Protein AF-A0A1S8FK43-F1 (afdb_monomer_lite)

Foldseek 3Di:
DFFKKWADDDFQQVCQCVLQVLVVVPAPDKDWDDDVWTWIWGDDDDQWIWIWIQPPHGGMTTTDTPDDDPSSVVSVVSSVVPTDMGGDPDGDDDPVRPD

Radius of gyration: 12.42 Å; chains: 1; bounding box: 35×26×30 Å

Sequence (99 aa):
MIFAQLQYKGSAVDRHDEIAGLLRDRFPTIRDGVQGESWIWVFFGGDDKVQIDNFTSITTHEVKSSRPGAHVQAVIDVLREKYRVDVREAPELEAHEDE

Structure (mmCIF, N/CA/C/O backbone):
data_AF-A0A1S8FK43-F1
#
_entry.id   AF-A0A1S8FK43-F1
#
loop_
_atom_site.group_PDB
_atom_site.id
_atom_site.type_symbol
_atom_site.label_atom_id
_atom_site.label_alt_id
_atom_site.label_comp_id
_atom_site.label_asym_id
_atom_site.label_entity_id
_atom_site.label_seq_id
_atom_site.pdbx_PDB_ins_code
_atom_site.Cartn_x
_atom_site.Cartn_y
_atom_site.Cartn_z
_atom_site.occupancy
_atom_site.B_iso_or_equiv
_atom_site.auth_seq_id
_atom_site.auth_comp_id
_atom_site.auth_asym_id
_atom_site.auth_atom_id
_atom_site.pdbx_PDB_model_num
ATOM 1 N N . MET A 1 1 ? 11.572 1.156 -4.083 1.00 93.75 1 MET A N 1
ATOM 2 C CA . MET A 1 1 ? 10.853 2.238 -4.812 1.00 93.75 1 MET A CA 1
ATOM 3 C C . MET A 1 1 ? 9.386 2.335 -4.402 1.00 93.75 1 MET A C 1
ATOM 5 O O . MET A 1 1 ? 8.694 1.318 -4.350 1.00 93.75 1 MET A O 1
ATOM 9 N N . ILE A 1 2 ? 8.889 3.558 -4.214 1.00 96.25 2 ILE A N 1
ATOM 10 C CA . ILE A 1 2 ? 7.515 3.909 -3.827 1.00 96.25 2 ILE A CA 1
ATOM 11 C C . ILE A 1 2 ? 6.736 4.417 -5.045 1.00 96.25 2 ILE A C 1
ATOM 13 O O . ILE A 1 2 ? 7.136 5.387 -5.684 1.00 96.25 2 ILE A O 1
ATOM 17 N N . PHE A 1 3 ? 5.592 3.803 -5.337 1.00 97.69 3 PHE A N 1
ATOM 18 C CA . PHE A 1 3 ? 4.764 4.089 -6.515 1.00 97.69 3 PHE A CA 1
ATOM 19 C C . PHE A 1 3 ? 3.483 4.856 -6.194 1.00 97.69 3 PHE A C 1
ATOM 21 O O . PHE A 1 3 ? 2.976 5.604 -7.031 1.00 97.69 3 PHE A O 1
ATOM 28 N N . ALA A 1 4 ? 2.921 4.657 -5.005 1.00 97.75 4 ALA A N 1
ATOM 29 C CA . ALA A 1 4 ? 1.672 5.295 -4.620 1.00 97.75 4 ALA A CA 1
ATOM 30 C C . ALA A 1 4 ? 1.522 5.379 -3.104 1.00 97.75 4 ALA A C 1
ATOM 32 O O . ALA A 1 4 ? 2.224 4.693 -2.363 1.00 97.75 4 ALA A O 1
ATOM 33 N N . GLN A 1 5 ? 0.566 6.185 -2.657 1.00 97.75 5 GLN A N 1
ATOM 34 C CA . GLN A 1 5 ? 0.209 6.328 -1.252 1.00 97.75 5 GLN A CA 1
ATOM 35 C C . GLN A 1 5 ? -1.310 6.294 -1.080 1.00 97.75 5 GLN A C 1
ATOM 37 O O . GLN A 1 5 ? -2.062 6.868 -1.871 1.00 97.75 5 GLN A O 1
ATOM 42 N N . LEU A 1 6 ? -1.771 5.596 -0.047 1.00 97.44 6 LEU A N 1
ATOM 43 C CA . LEU A 1 6 ? -3.183 5.475 0.291 1.00 97.44 6 LEU A CA 1
ATOM 44 C C . LEU A 1 6 ? -3.590 6.601 1.235 1.00 97.44 6 LEU A C 1
ATOM 46 O O . LEU A 1 6 ? -2.937 6.837 2.252 1.00 97.44 6 LEU A O 1
ATOM 50 N N . GLN A 1 7 ? -4.723 7.230 0.926 1.00 94.56 7 GLN A N 1
ATOM 51 C CA . GLN A 1 7 ? -5.341 8.263 1.747 1.00 94.56 7 GLN A CA 1
ATOM 52 C C . GLN A 1 7 ? -6.591 7.726 2.438 1.00 94.56 7 GLN A C 1
ATOM 54 O O . GLN A 1 7 ? -7.539 7.263 1.797 1.00 94.56 7 GLN A O 1
ATOM 59 N N . TYR A 1 8 ? -6.621 7.849 3.759 1.00 94.00 8 TYR A N 1
ATOM 60 C CA . TYR A 1 8 ? -7.771 7.526 4.598 1.00 94.00 8 TYR A CA 1
ATOM 61 C C . TYR A 1 8 ? -7.668 8.274 5.934 1.00 94.00 8 TYR A C 1
ATOM 63 O O . TYR A 1 8 ? -6.677 8.937 6.229 1.00 94.00 8 TYR A O 1
ATOM 71 N N . LYS A 1 9 ? -8.721 8.194 6.754 1.00 91.56 9 LYS A N 1
ATOM 72 C CA . LYS A 1 9 ? -8.728 8.753 8.114 1.00 91.56 9 LYS A CA 1
ATOM 73 C C . LYS A 1 9 ? -8.446 7.660 9.147 1.00 91.56 9 LYS A C 1
ATOM 75 O O . LYS A 1 9 ? -8.968 6.550 9.020 1.00 91.56 9 LYS A O 1
ATOM 80 N N . GLY A 1 10 ? -7.722 8.012 10.207 1.00 90.75 10 GLY A N 1
ATOM 81 C CA . GLY A 1 10 ? -7.399 7.113 11.322 1.00 90.75 10 GLY A CA 1
ATOM 82 C C . GLY A 1 10 ? -5.988 6.530 11.238 1.00 90.75 10 GLY A C 1
ATOM 83 O O . GLY A 1 10 ? -5.174 6.992 10.439 1.00 90.75 10 GLY A O 1
ATOM 84 N N . SER A 1 11 ? -5.710 5.538 12.085 1.00 91.88 11 SER A N 1
ATOM 85 C CA . SER A 1 11 ? -4.421 4.844 12.114 1.00 91.88 11 SER A CA 1
ATOM 86 C C . SER A 1 11 ? -4.294 3.886 10.935 1.00 91.88 11 SER A C 1
ATOM 88 O O . SER A 1 11 ? -5.258 3.218 10.566 1.00 91.88 11 SER A O 1
ATOM 90 N N . ALA A 1 12 ? -3.096 3.776 10.366 1.00 91.25 12 ALA A N 1
ATOM 91 C CA . ALA A 1 12 ? -2.778 2.755 9.374 1.00 91.25 12 ALA A CA 1
ATOM 92 C C . ALA A 1 12 ? -2.989 1.335 9.930 1.00 91.25 12 ALA A C 1
ATOM 94 O O . ALA A 1 12 ? -3.514 0.479 9.226 1.00 91.25 12 ALA A O 1
ATOM 95 N N . VAL A 1 13 ? -2.689 1.105 11.211 1.00 92.44 13 VAL A N 1
ATOM 96 C CA . VAL A 1 13 ? -2.904 -0.199 11.860 1.00 92.44 13 VAL A CA 1
ATOM 97 C C . VAL A 1 13 ? -4.386 -0.579 11.886 1.00 92.44 13 VAL A C 1
ATOM 99 O O . VAL A 1 13 ? -4.728 -1.712 11.565 1.00 92.44 13 VAL A O 1
ATOM 102 N N . ASP A 1 14 ? -5.281 0.378 12.149 1.00 93.38 14 ASP A N 1
ATOM 103 C CA . ASP A 1 14 ? -6.734 0.134 12.134 1.00 93.38 14 ASP A CA 1
ATOM 104 C C . ASP A 1 14 ? -7.256 -0.212 10.728 1.00 93.38 14 ASP A C 1
ATOM 106 O O . ASP A 1 14 ? -8.352 -0.751 10.576 1.00 93.38 14 ASP A O 1
ATOM 110 N N . ARG A 1 15 ? -6.492 0.122 9.680 1.00 95.62 15 ARG A N 1
ATOM 111 C CA . ARG A 1 15 ? -6.817 -0.186 8.279 1.00 95.62 15 ARG A CA 1
ATOM 112 C C . ARG A 1 15 ? -6.220 -1.493 7.792 1.00 95.62 15 ARG A C 1
ATOM 114 O O . ARG A 1 15 ? -6.557 -1.902 6.685 1.00 95.62 15 ARG A O 1
ATOM 121 N N . HIS A 1 16 ? -5.381 -2.146 8.591 1.00 96.81 16 HIS A N 1
ATOM 122 C CA . HIS A 1 16 ? -4.657 -3.344 8.184 1.00 96.81 16 HIS A CA 1
ATOM 123 C C . HIS A 1 16 ? -5.593 -4.435 7.653 1.00 96.81 16 HIS A C 1
ATOM 125 O O . HIS A 1 16 ? -5.504 -4.799 6.483 1.00 96.81 16 HIS A O 1
ATOM 131 N N . ASP A 1 17 ? -6.540 -4.890 8.478 1.00 96.88 17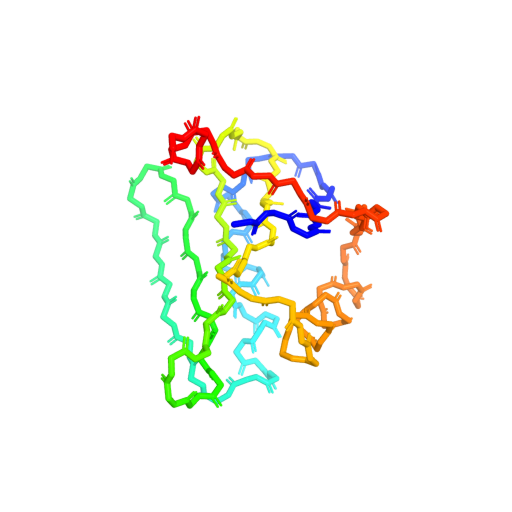 ASP A N 1
ATOM 132 C CA . ASP A 1 17 ? -7.451 -5.98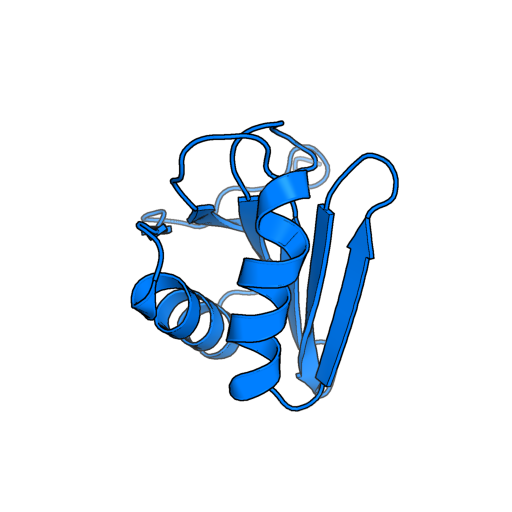5 8.119 1.00 96.88 17 ASP A CA 1
ATOM 133 C C . ASP A 1 17 ? -8.313 -5.646 6.899 1.00 96.88 17 ASP A C 1
ATOM 135 O O . ASP A 1 17 ? -8.621 -6.504 6.072 1.00 96.88 17 ASP A O 1
ATOM 139 N N . GLU A 1 18 ? -8.683 -4.373 6.768 1.00 96.62 18 GLU A N 1
ATOM 140 C CA . GLU A 1 18 ? -9.501 -3.873 5.670 1.00 96.62 18 GLU A CA 1
ATOM 141 C C . GLU A 1 18 ? -8.741 -3.907 4.335 1.00 96.62 18 GLU A C 1
ATOM 143 O O . GLU A 1 18 ? -9.288 -4.355 3.324 1.00 96.62 18 GLU A O 1
ATOM 148 N N . ILE A 1 19 ? -7.476 -3.476 4.338 1.00 97.62 19 ILE A N 1
ATOM 149 C CA . ILE A 1 19 ? -6.598 -3.491 3.162 1.00 97.62 19 ILE A CA 1
ATOM 150 C C . ILE A 1 19 ? -6.203 -4.932 2.822 1.00 97.62 19 ILE A C 1
ATOM 152 O O . ILE A 1 19 ? -6.314 -5.344 1.667 1.00 97.62 19 ILE A O 1
ATOM 156 N N . ALA A 1 20 ? -5.783 -5.717 3.816 1.00 97.81 20 ALA A N 1
ATOM 157 C CA . ALA A 1 20 ? -5.390 -7.109 3.628 1.00 97.81 20 ALA A CA 1
ATOM 158 C C . ALA A 1 20 ? -6.557 -7.953 3.099 1.00 97.81 20 ALA A C 1
ATOM 160 O O . ALA A 1 20 ? -6.368 -8.743 2.177 1.00 97.81 20 ALA A O 1
ATOM 161 N N . GLY A 1 21 ? -7.770 -7.756 3.627 1.00 97.69 21 GLY A N 1
ATOM 162 C CA . GLY A 1 21 ? -8.985 -8.412 3.139 1.00 97.69 21 GLY A CA 1
ATOM 163 C C . GLY A 1 21 ? -9.270 -8.098 1.671 1.00 97.69 21 GLY A C 1
ATOM 164 O O . GLY A 1 21 ? -9.399 -9.016 0.866 1.00 97.69 21 GLY A O 1
ATOM 165 N N . LEU A 1 22 ? -9.260 -6.811 1.303 1.00 97.38 22 LEU A N 1
ATOM 166 C CA . LEU A 1 22 ? -9.479 -6.371 -0.080 1.00 97.38 22 LEU A CA 1
ATOM 167 C C . LEU A 1 22 ? -8.485 -7.011 -1.062 1.00 97.38 22 LEU A C 1
ATOM 169 O O . LEU A 1 22 ? -8.854 -7.401 -2.168 1.00 97.38 22 LEU A O 1
ATOM 173 N N . LEU A 1 23 ? -7.219 -7.133 -0.660 1.00 98.12 23 LEU A N 1
ATOM 174 C CA . LEU A 1 23 ? -6.190 -7.751 -1.489 1.00 98.12 23 LEU A CA 1
ATOM 175 C C . LEU A 1 23 ? -6.347 -9.281 -1.550 1.00 98.12 23 LEU A C 1
ATOM 177 O O . LEU A 1 23 ? -6.180 -9.857 -2.625 1.00 98.12 23 LEU A O 1
ATOM 181 N N . ARG A 1 24 ? -6.693 -9.951 -0.440 1.00 97.31 24 ARG A N 1
ATOM 182 C CA . ARG A 1 24 ? -6.877 -11.420 -0.386 1.00 97.31 24 ARG A CA 1
ATOM 183 C C . ARG A 1 24 ? -7.992 -11.906 -1.303 1.00 97.31 24 ARG A C 1
ATOM 185 O O . ARG A 1 24 ? -7.876 -12.990 -1.865 1.00 97.31 24 ARG A O 1
ATOM 192 N N . ASP A 1 25 ? -9.019 -11.090 -1.512 1.00 96.38 25 ASP A N 1
ATOM 193 C CA . ASP A 1 25 ? -10.112 -11.407 -2.435 1.00 96.38 25 ASP A CA 1
ATOM 194 C C . ASP A 1 25 ? -9.671 -11.419 -3.912 1.00 96.38 25 ASP A C 1
ATOM 196 O O . ASP A 1 25 ? -10.372 -11.958 -4.772 1.00 96.38 25 ASP A O 1
ATOM 200 N N . ARG A 1 26 ? -8.516 -10.818 -4.234 1.00 96.88 26 ARG A N 1
ATOM 201 C CA . ARG A 1 26 ? -8.039 -10.614 -5.613 1.00 96.88 26 ARG A CA 1
ATOM 202 C C . ARG A 1 26 ? -6.730 -11.323 -5.931 1.00 96.88 26 ARG A C 1
ATOM 204 O O . ARG A 1 26 ? -6.514 -11.682 -7.088 1.00 96.88 26 ARG A O 1
ATOM 211 N N . PHE A 1 27 ? -5.865 -11.527 -4.941 1.00 96.75 27 PHE A N 1
ATOM 212 C CA . PHE A 1 27 ? -4.531 -12.077 -5.150 1.00 96.75 27 PHE A CA 1
ATOM 213 C C . PHE A 1 27 ? -4.333 -13.391 -4.387 1.00 96.75 27 PHE A C 1
ATOM 215 O O . PHE A 1 27 ? -4.653 -13.476 -3.202 1.00 96.75 27 PHE A O 1
ATOM 222 N N . PRO A 1 28 ? -3.754 -14.416 -5.036 1.00 90.69 28 PRO A N 1
ATOM 223 C CA . PRO A 1 28 ? -3.688 -15.764 -4.476 1.00 90.69 28 PRO A CA 1
ATOM 224 C C . PRO A 1 28 ? -2.646 -15.919 -3.362 1.00 90.69 28 PRO A C 1
ATOM 226 O O . PRO A 1 28 ? -2.773 -16.812 -2.528 1.00 90.69 28 PRO A O 1
ATOM 229 N N . THR A 1 29 ? -1.608 -15.078 -3.351 1.00 96.12 29 THR A N 1
ATOM 230 C CA . THR A 1 29 ? -0.471 -15.218 -2.436 1.00 96.12 29 THR A CA 1
ATOM 231 C C . THR A 1 29 ? -0.202 -13.898 -1.736 1.00 96.12 29 THR A C 1
ATOM 233 O O . THR A 1 29 ? 0.434 -13.000 -2.292 1.00 96.12 29 THR A O 1
ATOM 236 N N . ILE A 1 30 ? -0.670 -13.808 -0.493 1.00 97.31 30 ILE A N 1
ATOM 237 C CA . ILE A 1 30 ? -0.469 -12.656 0.385 1.00 97.31 30 ILE A CA 1
ATOM 238 C C . ILE A 1 30 ? 0.161 -13.109 1.696 1.00 97.31 30 ILE A C 1
ATOM 240 O O . ILE A 1 30 ? -0.133 -14.195 2.199 1.00 97.31 30 ILE A O 1
ATOM 244 N N . ARG A 1 31 ? 1.043 -12.272 2.241 1.00 97.44 31 ARG A N 1
ATOM 245 C CA . ARG A 1 31 ? 1.514 -12.359 3.626 1.00 97.44 31 ARG A CA 1
ATOM 246 C C . ARG A 1 31 ? 1.409 -10.991 4.262 1.00 97.44 31 ARG A C 1
ATOM 248 O O . ARG A 1 31 ? 1.750 -10.008 3.620 1.00 97.44 31 ARG A O 1
ATOM 255 N N . ASP A 1 32 ? 0.993 -10.937 5.508 1.00 98.25 32 ASP A N 1
ATOM 256 C CA . ASP A 1 32 ? 0.716 -9.682 6.187 1.00 98.25 32 ASP A CA 1
ATOM 257 C C . ASP A 1 32 ? 0.796 -9.848 7.702 1.00 98.25 32 ASP A C 1
ATOM 259 O O . ASP A 1 32 ? 0.738 -10.965 8.227 1.00 98.25 32 ASP A O 1
ATOM 263 N N . GLY A 1 33 ? 0.945 -8.725 8.394 1.00 97.44 33 GLY A N 1
ATOM 264 C CA . GLY A 1 33 ? 0.823 -8.653 9.837 1.00 97.44 33 GLY A CA 1
ATOM 265 C C . GLY A 1 33 ? 0.953 -7.234 10.376 1.00 97.44 33 GLY A C 1
ATOM 266 O O . GLY A 1 33 ? 1.236 -6.280 9.649 1.00 97.44 33 GLY A O 1
ATOM 267 N N . VAL A 1 34 ? 0.774 -7.125 11.692 1.00 96.69 34 VAL A N 1
ATOM 268 C CA .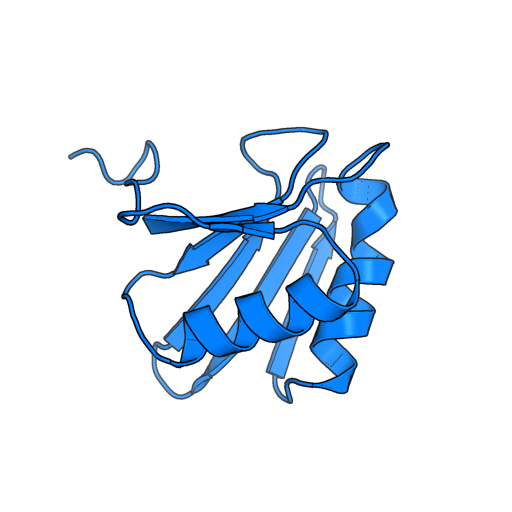 VAL A 1 34 ? 0.980 -5.895 12.459 1.00 96.69 34 VAL A CA 1
ATOM 269 C C . VAL A 1 34 ? 2.006 -6.167 13.554 1.00 96.69 34 VAL A C 1
ATOM 271 O O . VAL A 1 34 ? 1.791 -7.027 14.409 1.00 96.69 34 VAL A O 1
ATOM 274 N N . GLN A 1 35 ? 3.122 -5.440 13.545 1.00 92.12 35 GLN A N 1
ATOM 275 C CA . GLN A 1 35 ? 4.170 -5.503 14.574 1.00 92.12 35 GLN A CA 1
ATOM 276 C C . GLN A 1 35 ? 4.636 -4.089 14.928 1.00 92.12 35 GLN A C 1
ATOM 278 O O . GLN A 1 35 ? 5.762 -3.710 14.643 1.00 92.12 35 GLN A O 1
ATOM 283 N N . GLY A 1 36 ? 3.740 -3.299 15.523 1.00 90.38 36 GLY A N 1
ATOM 284 C CA . GLY A 1 36 ? 3.904 -1.845 15.637 1.00 90.38 36 GLY A CA 1
ATOM 285 C C . GLY A 1 36 ? 3.349 -1.162 14.392 1.00 90.38 36 GLY A C 1
ATOM 286 O O . GLY A 1 36 ? 2.351 -0.447 14.471 1.00 90.38 36 GLY A O 1
ATOM 287 N N . GLU A 1 37 ? 3.917 -1.488 13.238 1.00 94.00 37 GLU A N 1
ATOM 288 C CA . GLU A 1 37 ? 3.459 -1.070 11.919 1.00 94.00 37 GLU A CA 1
ATOM 289 C C . GLU A 1 37 ? 2.705 -2.195 11.194 1.00 94.00 37 GLU A C 1
ATOM 291 O O . GLU A 1 37 ? 2.898 -3.387 11.448 1.00 94.00 37 GLU A O 1
ATOM 296 N N . SER A 1 38 ? 1.831 -1.794 10.277 1.00 97.06 38 SER A N 1
ATOM 297 C CA . SER A 1 38 ? 1.143 -2.638 9.309 1.00 97.06 38 SER A CA 1
ATOM 298 C C . SER A 1 38 ? 2.044 -2.889 8.102 1.00 97.06 38 SER A C 1
ATOM 300 O O . SER A 1 38 ? 2.581 -1.955 7.500 1.00 97.06 38 SER A O 1
ATOM 302 N N . TRP A 1 39 ? 2.176 -4.159 7.725 1.00 97.69 39 TRP A N 1
ATOM 303 C CA . TRP A 1 39 ? 2.873 -4.582 6.516 1.00 97.69 39 TRP A CA 1
ATOM 304 C C . TRP A 1 39 ? 2.073 -5.662 5.790 1.00 97.69 39 TRP A C 1
ATOM 306 O O . TRP A 1 39 ? 1.518 -6.575 6.401 1.00 97.69 39 TRP A O 1
ATOM 316 N N . ILE A 1 40 ? 2.017 -5.558 4.465 1.00 98.44 40 ILE A N 1
ATOM 317 C CA . ILE A 1 40 ? 1.322 -6.489 3.576 1.00 98.44 40 ILE A CA 1
ATOM 318 C C . ILE A 1 40 ? 2.195 -6.709 2.341 1.00 98.44 40 ILE A C 1
ATOM 320 O O . ILE A 1 40 ? 2.689 -5.765 1.730 1.00 98.44 40 ILE A O 1
ATOM 324 N N . TRP 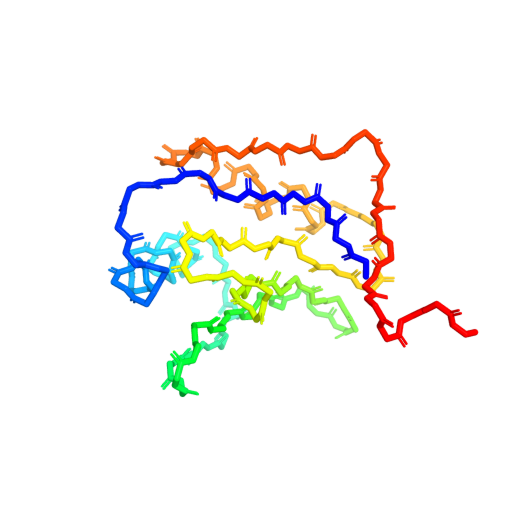A 1 41 ? 2.375 -7.960 1.943 1.00 98.00 41 TRP A N 1
ATOM 325 C CA . TRP A 1 41 ? 3.134 -8.380 0.772 1.00 98.00 41 TRP A CA 1
ATOM 326 C C . TRP A 1 41 ? 2.248 -9.182 -0.171 1.00 98.00 41 TRP A C 1
ATOM 328 O O . TRP A 1 41 ? 1.702 -10.215 0.216 1.00 98.00 41 TRP A O 1
ATOM 338 N N . VAL A 1 42 ? 2.167 -8.741 -1.424 1.00 98.19 42 VAL A N 1
ATOM 339 C CA . VAL A 1 42 ? 1.486 -9.442 -2.518 1.00 98.19 42 VAL A CA 1
ATOM 340 C C . VAL A 1 42 ? 2.540 -10.020 -3.457 1.00 98.19 42 VAL A C 1
ATOM 342 O O . VAL A 1 42 ? 3.395 -9.285 -3.954 1.00 98.19 42 VAL A O 1
ATOM 345 N N . PHE A 1 43 ? 2.491 -11.330 -3.700 1.00 96.88 43 PHE A N 1
ATOM 346 C CA . PHE A 1 43 ? 3.477 -12.046 -4.513 1.00 96.88 43 PHE A CA 1
ATOM 347 C C . PHE A 1 43 ? 2.908 -12.407 -5.887 1.00 96.88 43 PHE A C 1
ATOM 349 O O . PHE A 1 43 ? 1.821 -12.979 -5.977 1.00 96.88 43 PHE A O 1
ATOM 356 N N . PHE A 1 44 ? 3.679 -12.151 -6.945 1.00 93.25 44 PHE A N 1
ATOM 357 C CA . PHE A 1 44 ? 3.292 -12.420 -8.339 1.00 93.25 44 PHE A CA 1
ATOM 358 C C . PHE A 1 44 ? 4.137 -13.524 -9.006 1.00 93.25 44 PHE A C 1
ATOM 360 O O . PHE A 1 44 ? 4.063 -13.727 -10.215 1.00 93.25 44 PHE A O 1
ATOM 367 N N . GLY A 1 45 ? 4.881 -14.295 -8.206 1.00 85.56 45 GLY A N 1
ATOM 368 C CA . GLY A 1 45 ? 5.783 -15.348 -8.677 1.00 85.56 45 GLY A CA 1
ATOM 369 C C . GLY A 1 45 ? 7.185 -14.820 -8.998 1.00 85.56 45 GLY A C 1
ATOM 370 O O . GLY A 1 45 ? 7.371 -13.647 -9.307 1.00 85.56 45 GLY A O 1
ATOM 371 N N . GLY A 1 46 ? 8.193 -15.691 -8.888 1.00 84.31 46 GLY A N 1
ATOM 372 C CA . GLY A 1 46 ? 9.596 -15.268 -8.963 1.00 84.31 46 GLY A CA 1
ATOM 373 C C . GLY A 1 46 ? 9.925 -14.218 -7.896 1.00 84.31 46 GLY A C 1
ATOM 374 O O . GLY A 1 46 ? 9.487 -14.343 -6.753 1.00 84.31 46 GLY A O 1
ATOM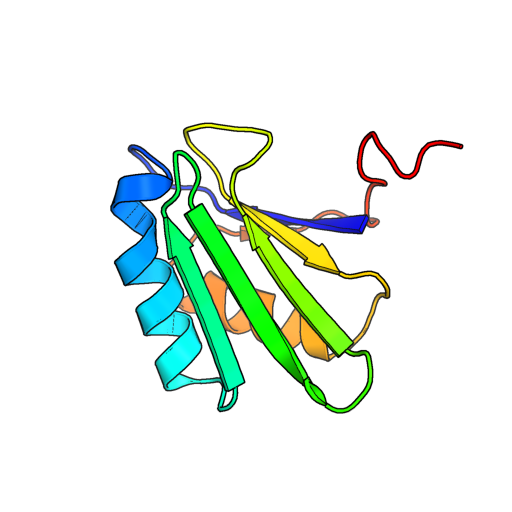 375 N N . ASP A 1 47 ? 10.652 -13.175 -8.299 1.00 83.06 47 ASP A N 1
ATOM 376 C CA . ASP A 1 47 ? 11.058 -12.067 -7.424 1.00 83.06 47 ASP A CA 1
ATOM 377 C C . ASP A 1 47 ? 10.047 -10.901 -7.404 1.00 83.06 47 ASP A C 1
ATOM 379 O O . ASP A 1 47 ? 10.296 -9.873 -6.768 1.00 83.06 47 ASP A O 1
ATOM 383 N N . ASP A 1 48 ? 8.897 -11.031 -8.081 1.00 92.06 48 ASP A N 1
ATOM 384 C CA . ASP A 1 48 ? 7.876 -9.982 -8.087 1.00 92.06 48 ASP A CA 1
ATOM 385 C C . ASP A 1 48 ? 7.085 -9.942 -6.787 1.00 92.06 48 ASP A C 1
ATOM 387 O O . ASP A 1 48 ? 6.298 -10.840 -6.457 1.00 92.06 48 ASP A O 1
ATOM 391 N N . LYS A 1 49 ? 7.243 -8.821 -6.088 1.00 95.69 49 LYS A N 1
ATOM 392 C CA . LYS A 1 49 ? 6.530 -8.507 -4.858 1.00 95.69 49 LYS A CA 1
ATOM 393 C C . LYS A 1 49 ? 6.094 -7.048 -4.862 1.00 95.69 49 LYS A C 1
ATOM 395 O O . LYS A 1 49 ? 6.874 -6.155 -5.205 1.00 95.69 49 LYS A O 1
ATOM 400 N N . VAL A 1 50 ? 4.867 -6.811 -4.418 1.00 98.00 50 VAL A N 1
ATOM 401 C CA . VAL A 1 50 ? 4.386 -5.479 -4.043 1.00 98.00 50 VAL A CA 1
ATOM 402 C C . VAL A 1 50 ? 4.246 -5.434 -2.530 1.00 98.00 50 VAL A C 1
ATOM 404 O O . VAL A 1 50 ? 3.660 -6.336 -1.933 1.00 98.00 50 VAL A O 1
ATOM 407 N N . GLN A 1 51 ? 4.823 -4.410 -1.914 1.00 97.75 51 GLN A N 1
ATOM 408 C CA . GLN A 1 51 ? 4.730 -4.151 -0.482 1.00 97.75 51 GLN A CA 1
ATOM 409 C C . GLN A 1 51 ? 3.742 -3.013 -0.253 1.00 97.75 51 GLN A C 1
ATOM 411 O O . GLN A 1 51 ? 3.736 -2.041 -1.006 1.00 97.75 51 GLN A O 1
ATOM 416 N N . ILE A 1 52 ? 2.900 -3.163 0.760 1.00 98.19 52 ILE A N 1
ATOM 417 C CA . ILE A 1 52 ? 2.005 -2.132 1.255 1.00 98.19 52 ILE A CA 1
ATOM 418 C C . ILE A 1 52 ? 2.291 -2.005 2.746 1.00 98.19 52 ILE A C 1
ATOM 420 O O . ILE A 1 52 ? 1.965 -2.908 3.514 1.00 98.19 52 ILE A O 1
ATOM 424 N N . ASP A 1 53 ? 2.947 -0.925 3.148 1.00 97.38 53 ASP A N 1
ATOM 425 C CA . ASP A 1 53 ? 3.381 -0.717 4.531 1.00 97.38 53 ASP A CA 1
ATOM 426 C C . ASP A 1 53 ? 3.239 0.743 4.953 1.00 97.38 53 ASP A C 1
ATOM 428 O O . ASP A 1 53 ? 3.020 1.622 4.122 1.00 97.38 53 ASP A O 1
ATOM 432 N N . ASN A 1 54 ? 3.318 0.991 6.257 1.00 95.81 54 ASN A N 1
ATOM 433 C CA . ASN A 1 54 ? 3.230 2.330 6.831 1.00 95.81 54 ASN A CA 1
ATOM 434 C C . ASN A 1 54 ? 4.493 2.710 7.625 1.00 95.81 54 ASN A C 1
ATOM 436 O O . ASN A 1 54 ? 4.424 3.473 8.588 1.00 95.81 54 ASN A O 1
ATOM 440 N N . PHE A 1 55 ? 5.664 2.194 7.242 1.00 91.69 55 PHE A N 1
ATOM 441 C CA . PHE A 1 55 ? 6.898 2.384 8.022 1.00 91.69 55 PHE A CA 1
ATOM 442 C C . PHE A 1 55 ? 7.340 3.849 8.133 1.00 91.69 55 PHE A C 1
ATOM 444 O O . PHE A 1 55 ? 8.044 4.218 9.068 1.00 91.69 55 PHE A O 1
ATOM 451 N N . THR A 1 56 ? 6.900 4.703 7.209 1.00 87.56 56 THR A N 1
ATOM 452 C CA . THR A 1 56 ? 7.225 6.136 7.172 1.00 87.56 56 THR A CA 1
ATOM 453 C C . THR A 1 56 ? 6.120 7.026 7.755 1.00 87.56 56 THR A C 1
ATOM 455 O O . THR A 1 56 ? 6.321 8.233 7.901 1.00 87.56 56 THR A O 1
ATOM 458 N N . SER A 1 57 ? 4.942 6.479 8.091 1.00 91.56 57 SER A N 1
ATOM 459 C CA . SER A 1 57 ? 3.775 7.274 8.498 1.00 91.56 57 SER A CA 1
ATOM 460 C C . SER A 1 57 ? 2.742 6.486 9.304 1.00 91.56 57 SER A C 1
ATOM 462 O O . SER A 1 57 ? 2.350 5.381 8.955 1.00 91.56 57 SER A O 1
ATOM 464 N N . ILE A 1 58 ? 2.180 7.097 10.347 1.00 90.12 58 ILE A N 1
ATOM 465 C CA . ILE A 1 58 ? 1.118 6.472 11.155 1.00 90.12 58 ILE A CA 1
ATOM 466 C C . ILE A 1 58 ? -0.271 6.509 10.493 1.00 90.12 58 ILE A C 1
ATOM 468 O O . ILE A 1 58 ? -1.184 5.820 10.946 1.00 90.12 58 ILE A O 1
ATOM 472 N N . THR A 1 59 ? -0.468 7.322 9.451 1.00 92.88 59 THR A N 1
ATOM 473 C CA . THR A 1 59 ? -1.798 7.601 8.873 1.00 92.88 59 THR A CA 1
ATOM 474 C C . THR A 1 59 ? -1.935 7.224 7.405 1.00 92.88 59 THR A C 1
ATOM 476 O O . THR A 1 59 ? -3.006 7.415 6.837 1.00 92.88 59 THR A O 1
ATOM 479 N N . THR A 1 60 ? -0.893 6.688 6.771 1.00 95.19 60 THR A N 1
ATOM 480 C CA . THR A 1 60 ? -0.917 6.343 5.340 1.00 95.19 60 THR A CA 1
ATOM 481 C C . THR A 1 60 ? -0.139 5.062 5.087 1.00 95.19 60 THR A C 1
ATOM 483 O O . THR A 1 60 ? 0.806 4.787 5.816 1.00 95.19 60 THR A O 1
ATOM 486 N N . HIS A 1 61 ? -0.532 4.303 4.065 1.00 97.88 61 HIS A N 1
ATOM 487 C CA . HIS A 1 61 ? 0.279 3.207 3.539 1.00 97.88 61 HIS A CA 1
ATOM 488 C C . HIS A 1 61 ? 0.905 3.631 2.217 1.00 97.88 61 HIS A C 1
ATOM 490 O O . HIS A 1 61 ? 0.257 4.291 1.403 1.00 97.88 61 HIS A O 1
ATOM 496 N N . GLU A 1 62 ? 2.131 3.200 1.982 1.00 98.00 62 GLU A N 1
ATOM 497 C CA . GLU A 1 62 ? 2.850 3.335 0.723 1.00 98.00 62 GLU A CA 1
ATOM 498 C C . GLU A 1 62 ? 2.780 2.022 -0.056 1.00 98.00 62 GLU A C 1
ATOM 500 O O . GLU A 1 62 ? 2.858 0.946 0.528 1.00 98.00 62 GLU A O 1
ATOM 505 N N . VAL A 1 63 ? 2.650 2.105 -1.379 1.00 98.19 63 VAL A N 1
ATOM 506 C CA . VAL A 1 63 ? 2.726 0.962 -2.297 1.00 98.19 63 VAL A CA 1
ATOM 507 C C . VAL A 1 63 ? 4.107 0.949 -2.929 1.00 98.19 63 VAL A C 1
ATOM 509 O O . VAL A 1 63 ? 4.487 1.904 -3.609 1.00 98.19 63 VAL A O 1
ATOM 512 N N . LYS A 1 64 ? 4.847 -0.139 -2.733 1.00 97.56 64 LYS A N 1
ATOM 513 C CA . LYS A 1 64 ? 6.266 -0.236 -3.077 1.00 97.56 64 LYS A CA 1
ATOM 514 C C . LYS A 1 64 ? 6.580 -1.497 -3.860 1.00 97.56 64 LYS A C 1
ATOM 516 O O . LYS A 1 64 ? 5.952 -2.538 -3.675 1.00 97.56 64 LYS A O 1
ATOM 521 N N . SER A 1 65 ? 7.591 -1.434 -4.712 1.00 96.12 65 SER A N 1
ATOM 522 C CA . SER A 1 65 ? 8.149 -2.607 -5.389 1.00 96.12 65 SER A CA 1
ATOM 523 C C . SER A 1 65 ? 9.597 -2.340 -5.792 1.00 96.12 65 SER A C 1
ATOM 525 O O . SER A 1 65 ? 10.010 -1.190 -5.913 1.00 96.12 65 SER A O 1
ATOM 527 N N . SER A 1 66 ? 10.379 -3.395 -6.008 1.00 93.00 66 SER A N 1
ATOM 528 C CA . SER A 1 66 ? 11.761 -3.288 -6.497 1.00 93.00 66 SER A CA 1
ATOM 529 C C . SER A 1 66 ? 11.838 -2.956 -7.987 1.00 93.00 66 SER A C 1
ATOM 531 O O . SER A 1 66 ? 12.885 -2.537 -8.470 1.00 93.00 66 SER A O 1
ATOM 533 N N . ARG A 1 67 ? 10.745 -3.145 -8.738 1.00 91.19 67 ARG A N 1
ATOM 534 C CA . ARG A 1 67 ? 10.683 -2.836 -10.168 1.00 91.19 67 ARG A CA 1
ATOM 535 C C . ARG A 1 67 ? 9.296 -2.363 -10.599 1.00 91.19 67 ARG A C 1
ATOM 537 O O . ARG A 1 67 ? 8.299 -2.872 -10.081 1.00 91.19 67 ARG A O 1
ATOM 544 N N . PRO A 1 68 ? 9.208 -1.424 -11.559 1.00 92.88 68 PRO A N 1
ATOM 545 C CA . PRO A 1 68 ? 7.938 -1.086 -12.187 1.00 92.88 68 PRO A CA 1
ATOM 546 C C . PRO A 1 68 ? 7.394 -2.290 -12.964 1.00 92.88 68 PRO A C 1
ATOM 548 O O . PRO A 1 68 ? 8.155 -3.096 -13.501 1.00 92.88 68 PRO A O 1
ATOM 551 N N . GLY A 1 69 ? 6.072 -2.405 -13.058 1.00 93.06 69 GLY A N 1
ATOM 552 C CA . GLY A 1 69 ? 5.441 -3.451 -13.856 1.00 93.06 69 GLY A CA 1
ATOM 553 C C . GLY A 1 69 ? 3.939 -3.563 -13.634 1.00 93.06 69 GLY A C 1
ATOM 554 O O . GLY A 1 69 ? 3.354 -2.868 -12.800 1.00 93.06 69 GLY A O 1
ATOM 555 N N . ALA A 1 70 ? 3.313 -4.461 -14.398 1.00 94.81 70 ALA A N 1
ATOM 556 C CA . ALA A 1 70 ? 1.871 -4.697 -14.347 1.00 94.81 70 ALA A CA 1
ATOM 557 C C . ALA A 1 70 ? 1.393 -5.180 -12.966 1.00 94.81 70 ALA A C 1
ATOM 559 O O . ALA A 1 70 ? 0.259 -4.905 -12.585 1.00 94.81 70 ALA A O 1
ATOM 560 N N . HIS A 1 71 ? 2.256 -5.848 -12.195 1.00 95.44 71 HIS A N 1
ATOM 561 C CA . HIS A 1 71 ? 1.975 -6.280 -10.824 1.00 95.44 71 HIS A CA 1
ATOM 562 C C . HIS A 1 71 ? 1.703 -5.101 -9.884 1.00 95.44 71 HIS A C 1
ATOM 564 O O . HIS A 1 71 ? 0.769 -5.159 -9.088 1.00 95.44 71 HIS A O 1
ATOM 570 N N . VAL A 1 72 ? 2.463 -4.007 -10.009 1.00 96.88 72 VAL A N 1
ATOM 571 C CA . VAL A 1 72 ? 2.244 -2.785 -9.216 1.00 96.88 72 VAL A CA 1
ATOM 572 C C . VAL A 1 72 ? 0.904 -2.155 -9.577 1.00 96.88 72 VAL A C 1
ATOM 574 O O . VAL A 1 72 ? 0.115 -1.834 -8.688 1.00 96.88 72 VAL A O 1
ATOM 577 N N . GLN A 1 73 ? 0.625 -2.020 -10.878 1.00 97.19 73 GLN A N 1
ATOM 578 C CA . GLN A 1 73 ? -0.625 -1.422 -11.342 1.00 97.19 73 GLN A CA 1
ATOM 579 C C . GLN A 1 73 ? -1.839 -2.249 -10.905 1.00 97.19 73 GLN A C 1
ATOM 581 O O . GLN A 1 73 ? -2.810 -1.676 -10.424 1.00 97.19 73 GLN A O 1
ATOM 586 N N . ALA A 1 74 ? -1.755 -3.582 -10.968 1.00 97.44 74 ALA A N 1
ATOM 587 C CA . ALA A 1 74 ? -2.820 -4.469 -10.508 1.00 97.44 74 ALA A CA 1
ATOM 588 C C . ALA A 1 74 ? -3.162 -4.247 -9.025 1.00 97.44 74 ALA A C 1
ATOM 590 O O . ALA A 1 74 ? -4.336 -4.180 -8.668 1.00 97.44 74 ALA A O 1
ATOM 591 N N . VAL A 1 75 ? -2.154 -4.090 -8.159 1.00 98.19 75 VAL A N 1
ATOM 592 C CA . VAL A 1 75 ? -2.379 -3.777 -6.738 1.00 98.19 75 VAL A CA 1
ATOM 593 C C . VAL A 1 75 ? -3.003 -2.392 -6.570 1.00 98.19 75 VAL A C 1
ATOM 595 O O . VAL A 1 75 ? -3.978 -2.254 -5.834 1.00 98.19 75 VAL A O 1
ATOM 598 N N . ILE A 1 76 ? -2.490 -1.373 -7.265 1.00 98.31 76 ILE A N 1
ATOM 599 C CA . ILE A 1 76 ? -3.043 -0.009 -7.219 1.00 98.31 76 ILE A CA 1
ATOM 600 C C . ILE A 1 76 ? -4.515 0.004 -7.642 1.00 98.31 76 ILE A C 1
ATOM 602 O O . ILE A 1 76 ? -5.326 0.663 -6.989 1.00 98.31 76 ILE A O 1
ATOM 606 N N . ASP A 1 77 ? -4.869 -0.719 -8.701 1.00 98.19 77 ASP A N 1
ATOM 607 C CA . ASP A 1 77 ? -6.235 -0.770 -9.221 1.00 98.19 77 ASP A CA 1
ATOM 608 C C . ASP A 1 77 ? -7.199 -1.403 -8.214 1.00 98.19 77 ASP A C 1
ATOM 610 O O . ASP A 1 77 ? -8.267 -0.844 -7.971 1.00 98.19 77 ASP A O 1
ATOM 614 N N . VAL A 1 78 ? -6.793 -2.488 -7.546 1.00 98.19 78 VAL A N 1
ATOM 615 C CA . VAL A 1 78 ? -7.587 -3.098 -6.466 1.00 98.19 78 VAL A CA 1
ATOM 616 C C . VAL A 1 78 ? -7.754 -2.135 -5.291 1.00 98.19 78 VAL A C 1
ATOM 618 O O . VAL A 1 78 ? -8.860 -1.958 -4.786 1.00 98.19 78 VAL A O 1
ATOM 621 N N . LEU A 1 79 ? -6.688 -1.453 -4.864 1.00 98.19 79 LEU A N 1
ATOM 622 C CA . LEU A 1 79 ? -6.762 -0.500 -3.749 1.00 98.19 79 LEU A CA 1
ATOM 623 C C . LEU A 1 79 ? -7.660 0.704 -4.076 1.00 98.19 79 LEU A C 1
ATOM 625 O O . LEU A 1 79 ? -8.367 1.202 -3.195 1.00 98.19 79 LEU A O 1
ATOM 629 N N . ARG A 1 80 ? -7.695 1.136 -5.342 1.00 98.00 80 ARG A N 1
ATOM 630 C CA . ARG A 1 80 ? -8.577 2.206 -5.839 1.00 98.00 80 ARG A CA 1
ATOM 631 C C . ARG A 1 80 ? -10.062 1.858 -5.801 1.00 98.00 80 ARG A C 1
ATOM 633 O O . ARG A 1 80 ? -10.875 2.779 -5.823 1.00 98.00 80 ARG A O 1
ATOM 640 N N . GLU A 1 81 ? -10.435 0.581 -5.700 1.00 96.56 81 GLU A N 1
ATOM 641 C CA . GLU A 1 81 ? -11.843 0.186 -5.535 1.00 96.56 81 GLU A CA 1
ATOM 642 C C . GLU A 1 81 ? -12.444 0.755 -4.237 1.00 96.56 81 GLU A C 1
ATOM 644 O O . GLU A 1 81 ? -13.656 0.959 -4.153 1.00 96.56 81 GLU A O 1
ATOM 649 N N . LYS A 1 82 ? -11.605 1.035 -3.229 1.00 96.06 82 LYS A N 1
ATOM 650 C CA . LYS A 1 82 ? -12.058 1.443 -1.892 1.00 96.06 82 LYS A CA 1
ATOM 651 C C . LYS A 1 82 ? -11.377 2.687 -1.332 1.00 96.06 82 LYS A C 1
ATOM 653 O O . LYS A 1 82 ? -11.994 3.428 -0.566 1.00 96.06 82 LYS A O 1
ATOM 658 N N . TYR A 1 83 ? -10.125 2.929 -1.697 1.00 96.62 83 TYR A N 1
ATOM 659 C CA . TYR A 1 83 ? -9.324 4.022 -1.162 1.00 96.62 83 TYR A CA 1
ATOM 660 C C . TYR A 1 83 ? -9.020 5.059 -2.232 1.00 96.62 83 TYR A C 1
ATOM 662 O O . TYR A 1 83 ? -8.900 4.760 -3.420 1.00 96.62 83 TYR A O 1
ATOM 670 N N . ARG A 1 84 ? -8.808 6.300 -1.794 1.00 96.56 84 ARG A N 1
ATOM 671 C CA . ARG A 1 84 ? -8.106 7.266 -2.6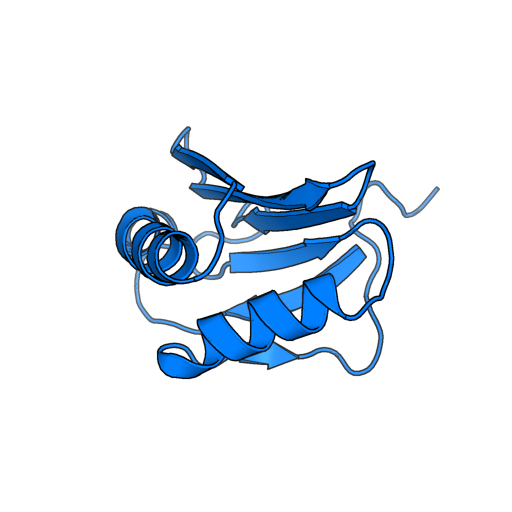31 1.00 96.56 84 ARG A CA 1
ATOM 672 C C . ARG A 1 84 ? -6.629 6.876 -2.649 1.00 96.56 84 ARG A C 1
ATOM 674 O O . ARG A 1 84 ? -6.002 6.803 -1.596 1.00 96.56 84 ARG A O 1
ATOM 681 N N . VAL A 1 85 ? -6.096 6.643 -3.844 1.00 97.75 85 VAL A N 1
ATOM 682 C CA . VAL A 1 85 ? -4.693 6.278 -4.060 1.00 97.75 85 VAL A CA 1
ATOM 683 C C . VAL A 1 85 ? -4.023 7.389 -4.857 1.00 97.75 85 VAL A C 1
ATOM 685 O O . VAL A 1 85 ? -4.327 7.573 -6.040 1.00 97.75 85 VAL A O 1
ATOM 688 N N . ASP A 1 86 ? -3.128 8.126 -4.210 1.00 97.00 86 ASP A N 1
ATOM 689 C CA . ASP A 1 86 ? -2.311 9.142 -4.863 1.00 97.00 86 ASP A CA 1
ATOM 690 C C . ASP A 1 86 ? -1.112 8.433 -5.512 1.00 97.00 86 ASP A C 1
ATOM 692 O O . ASP A 1 86 ? -0.198 7.963 -4.833 1.00 97.00 86 ASP A O 1
ATOM 696 N N . VAL A 1 87 ? -1.163 8.283 -6.836 1.00 96.75 87 VAL A N 1
ATOM 697 C CA . VAL A 1 87 ? -0.115 7.622 -7.629 1.00 96.75 87 VAL A CA 1
ATOM 698 C C . VAL A 1 87 ? 0.927 8.652 -8.037 1.00 96.75 87 VAL A C 1
ATOM 700 O O . VAL A 1 87 ? 0.574 9.737 -8.499 1.00 96.75 87 VAL A O 1
ATOM 703 N N . ARG A 1 88 ? 2.203 8.310 -7.860 1.00 93.38 88 ARG A N 1
ATOM 704 C CA . ARG A 1 88 ? 3.330 9.189 -8.179 1.00 93.38 88 ARG A CA 1
ATOM 705 C C . ARG A 1 88 ? 3.598 9.169 -9.683 1.00 93.38 88 ARG A C 1
ATOM 707 O O . ARG A 1 88 ? 3.450 8.133 -10.326 1.00 93.38 88 ARG A O 1
ATOM 714 N N . GLU A 1 89 ? 3.983 10.316 -10.244 1.00 88.31 89 GLU A N 1
ATOM 715 C CA . GLU A 1 89 ? 4.310 10.434 -11.676 1.00 88.31 89 GLU A CA 1
ATOM 716 C C . GLU A 1 89 ? 5.538 9.587 -12.046 1.00 88.31 89 GLU A C 1
ATOM 718 O O . GLU A 1 89 ? 5.566 8.940 -13.091 1.00 88.31 89 GLU A O 1
ATOM 723 N N . ALA A 1 90 ? 6.515 9.535 -11.141 1.00 88.62 90 ALA A N 1
ATOM 724 C CA . ALA A 1 90 ? 7.650 8.627 -11.178 1.00 88.62 90 ALA A CA 1
ATOM 725 C C . ALA A 1 90 ? 7.805 7.954 -9.804 1.00 88.62 90 ALA A C 1
ATOM 727 O O . ALA A 1 90 ? 7.473 8.578 -8.791 1.00 88.62 90 ALA A O 1
ATOM 728 N N . PRO A 1 91 ? 8.289 6.700 -9.743 1.00 89.19 91 PRO A N 1
ATOM 729 C CA . PRO A 1 91 ? 8.585 6.076 -8.466 1.00 89.19 91 PRO A CA 1
ATOM 730 C C . PRO A 1 91 ? 9.683 6.852 -7.735 1.00 89.19 91 PRO A C 1
ATOM 732 O O . PRO A 1 91 ? 10.693 7.212 -8.336 1.00 89.19 91 PRO A O 1
ATOM 735 N N . GLU A 1 92 ? 9.499 7.078 -6.439 1.00 90.81 92 GLU A N 1
ATOM 736 C CA . GLU A 1 92 ? 10.545 7.660 -5.591 1.00 90.81 92 GLU A CA 1
ATOM 737 C C . GLU A 1 92 ? 11.363 6.536 -4.949 1.00 90.81 92 GLU A C 1
ATOM 739 O O . GLU A 1 92 ? 10.844 5.444 -4.690 1.00 90.81 92 GLU A O 1
ATOM 744 N N . LEU A 1 93 ? 12.643 6.792 -4.698 1.00 86.38 93 LEU A N 1
ATOM 745 C CA . LEU A 1 93 ? 13.487 5.874 -3.943 1.00 86.38 93 LEU A CA 1
ATOM 746 C C . LEU A 1 93 ? 13.069 5.874 -2.474 1.00 86.38 93 LEU A C 1
ATOM 748 O O . LEU A 1 93 ? 12.602 6.877 -1.931 1.00 86.38 93 LEU A O 1
ATOM 752 N N . GLU A 1 94 ? 13.196 4.719 -1.835 1.00 84.25 94 GLU A N 1
ATOM 753 C CA . GLU A 1 94 ? 13.114 4.655 -0.383 1.00 84.25 94 GLU A CA 1
ATOM 754 C C . GLU A 1 94 ? 14.398 5.224 0.229 1.00 84.25 94 GLU A C 1
ATOM 756 O O . GLU A 1 94 ? 15.465 5.124 -0.363 1.00 84.25 94 GLU A O 1
ATOM 761 N N . ALA A 1 95 ? 14.329 5.752 1.454 1.00 79.00 95 ALA A N 1
ATOM 762 C CA . ALA A 1 95 ? 15.478 6.394 2.110 1.00 79.00 95 ALA A CA 1
ATOM 763 C C . ALA A 1 95 ? 16.722 5.490 2.280 1.00 79.00 95 ALA A C 1
ATOM 765 O O . ALA A 1 95 ? 17.804 5.980 2.578 1.00 79.00 95 ALA A O 1
ATOM 766 N N . HIS A 1 96 ? 16.566 4.170 2.141 1.00 75.31 96 HIS A N 1
ATOM 767 C CA . HIS A 1 96 ? 17.657 3.193 2.197 1.00 75.31 96 HIS A CA 1
ATOM 768 C C . HIS A 1 96 ? 18.175 2.772 0.809 1.00 75.31 96 HIS A C 1
ATOM 770 O O . HIS A 1 96 ? 19.075 1.943 0.728 1.00 75.31 96 HIS A O 1
ATOM 776 N N . GLU A 1 97 ? 17.585 3.292 -0.269 1.00 72.44 97 GLU A N 1
ATOM 777 C CA . GLU A 1 97 ? 17.992 3.075 -1.663 1.00 72.44 97 GLU A CA 1
ATOM 778 C C . GLU A 1 97 ? 18.812 4.265 -2.216 1.00 72.44 97 GLU A C 1
ATOM 780 O O . GLU A 1 97 ? 19.224 4.224 -3.370 1.00 72.44 97 GLU A O 1
ATOM 785 N N . ASP A 1 98 ? 19.060 5.309 -1.412 1.00 60.03 98 ASP A N 1
ATOM 786 C CA . ASP A 1 98 ? 19.789 6.534 -1.794 1.00 60.03 98 ASP A CA 1
ATOM 787 C C . ASP A 1 98 ? 21.341 6.389 -1.813 1.00 60.03 98 ASP A C 1
ATOM 789 O O . ASP A 1 98 ? 22.049 7.399 -1.814 1.00 60.03 98 ASP A O 1
ATOM 793 N N . GLU A 1 99 ? 21.892 5.165 -1.852 1.00 49.22 99 GLU A N 1
ATOM 794 C CA . GLU A 1 99 ? 23.349 4.884 -1.947 1.00 49.22 99 GLU A CA 1
ATOM 795 C C . GLU A 1 99 ? 23.775 4.205 -3.259 1.00 49.22 99 GLU A C 1
ATOM 797 O O . GLU A 1 99 ? 23.231 3.128 -3.598 1.00 49.22 99 GLU A O 1
#

Secondary structure (DSSP, 8-state):
-EEEEEE-SS-TGGGHHHHHHHHHTT-S-EEEEEESEEEEEEE-STT-EEEEE-TT-SS-EEEEESS-SHHHHHHHHHHHTTSEEEEEEEEEPPTTS--

pLDDT: mean 93.45, std 7.46, range [49.22, 98.44]